Protein AF-A0A518RIS9-F1 (afdb_monomer_lite)

Radius of gyration: 19.81 Å; chains: 1; bounding box: 47×25×53 Å

Structure (mmCIF, N/CA/C/O backbone):
data_AF-A0A518RIS9-F1
#
_entry.id   AF-A0A518RIS9-F1
#
loop_
_atom_site.group_PDB
_atom_site.id
_atom_site.type_symbol
_atom_site.label_atom_id
_atom_site.label_alt_id
_atom_site.label_comp_id
_atom_site.label_asym_id
_atom_site.label_entity_id
_atom_site.label_seq_id
_atom_site.pdbx_PDB_ins_code
_atom_site.Cartn_x
_atom_site.Cartn_y
_atom_site.Cartn_z
_atom_site.occupancy
_atom_site.B_iso_or_equiv
_atom_site.auth_seq_id
_atom_site.auth_comp_id
_atom_site.auth_asym_id
_atom_site.auth_atom_id
_atom_site.pdbx_PDB_model_num
ATOM 1 N N . MET A 1 1 ? 12.319 7.428 -1.772 1.00 41.75 1 MET A N 1
ATOM 2 C CA . MET A 1 1 ? 11.473 7.412 -0.565 1.00 41.75 1 MET A CA 1
ATOM 3 C C . MET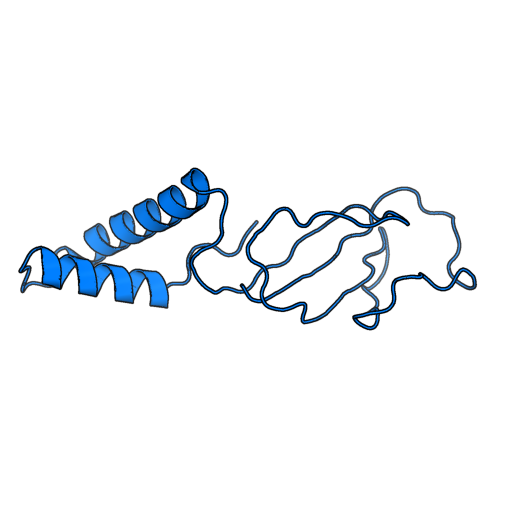 A 1 1 ? 10.197 6.726 -0.977 1.00 41.75 1 MET A C 1
ATOM 5 O O . MET A 1 1 ? 9.528 7.242 -1.865 1.00 41.75 1 MET A O 1
ATOM 9 N N . ASP A 1 2 ? 9.944 5.534 -0.446 1.00 57.91 2 ASP A N 1
ATOM 10 C CA . ASP A 1 2 ? 8.720 4.804 -0.763 1.00 57.91 2 ASP A CA 1
ATOM 11 C C . ASP A 1 2 ? 7.520 5.630 -0.315 1.00 57.91 2 ASP A C 1
ATOM 13 O O . ASP A 1 2 ? 7.547 6.249 0.753 1.00 57.91 2 ASP A O 1
ATOM 17 N N . ALA A 1 3 ? 6.484 5.674 -1.151 1.00 64.94 3 ALA A N 1
ATOM 18 C CA . ALA A 1 3 ? 5.202 6.204 -0.728 1.00 64.94 3 ALA A CA 1
ATOM 19 C C . ALA A 1 3 ? 4.778 5.378 0.495 1.00 64.94 3 ALA A C 1
ATOM 21 O O . ALA A 1 3 ? 4.703 4.148 0.413 1.00 64.94 3 ALA A O 1
ATOM 22 N N . GLY A 1 4 ? 4.621 6.038 1.644 1.00 82.50 4 GLY A N 1
ATOM 23 C CA . GLY A 1 4 ? 4.227 5.384 2.889 1.00 82.50 4 GLY A CA 1
ATOM 24 C C . GLY A 1 4 ? 2.897 4.635 2.754 1.00 82.50 4 GLY A C 1
ATOM 25 O O . GLY A 1 4 ? 2.251 4.655 1.704 1.00 82.50 4 GLY A O 1
ATOM 26 N N . ILE A 1 5 ? 2.476 3.973 3.831 1.00 90.75 5 ILE A N 1
ATOM 27 C CA . ILE A 1 5 ? 1.175 3.293 3.866 1.00 90.75 5 ILE A CA 1
ATOM 28 C C . ILE A 1 5 ? 0.072 4.301 3.485 1.00 90.75 5 ILE A C 1
ATOM 30 O O . ILE A 1 5 ? 0.041 5.401 4.048 1.00 90.75 5 ILE A O 1
ATOM 34 N N . PRO A 1 6 ? -0.805 3.975 2.519 1.00 92.75 6 PRO A N 1
ATOM 35 C CA . PRO A 1 6 ? -1.799 4.917 2.034 1.00 92.75 6 PRO A CA 1
ATOM 36 C C . PRO A 1 6 ? -2.880 5.173 3.098 1.00 92.75 6 PRO A C 1
ATOM 38 O O . PRO A 1 6 ? -3.177 4.323 3.942 1.00 92.75 6 PRO A O 1
ATOM 41 N N . ALA A 1 7 ? -3.431 6.388 3.103 1.00 93.00 7 ALA A N 1
ATOM 42 C CA . ALA A 1 7 ? -4.286 6.873 4.189 1.00 93.00 7 ALA A CA 1
ATOM 43 C C . ALA A 1 7 ? -5.609 6.098 4.321 1.00 93.00 7 ALA A C 1
ATOM 45 O O . ALA A 1 7 ? -6.126 5.942 5.425 1.00 93.00 7 ALA A O 1
ATOM 46 N N . ASP A 1 8 ? -6.136 5.587 3.211 1.00 94.81 8 ASP A N 1
ATOM 47 C CA . ASP A 1 8 ? -7.319 4.728 3.160 1.00 94.81 8 ASP A CA 1
ATOM 48 C C . ASP A 1 8 ? -7.076 3.376 3.846 1.00 94.81 8 ASP A C 1
ATOM 50 O O . ASP A 1 8 ? -7.909 2.934 4.638 1.00 94.81 8 ASP A O 1
ATOM 54 N N . ALA A 1 9 ? -5.908 2.761 3.638 1.00 94.94 9 ALA A N 1
ATOM 55 C CA . ALA A 1 9 ? -5.524 1.540 4.346 1.00 94.94 9 ALA A CA 1
ATOM 56 C C . ALA A 1 9 ? -5.377 1.780 5.859 1.00 94.94 9 ALA A C 1
ATOM 58 O O . ALA A 1 9 ? -5.800 0.948 6.662 1.00 94.94 9 ALA A O 1
ATOM 59 N N . ILE A 1 10 ? -4.831 2.935 6.258 1.00 96.50 10 ILE A N 1
ATOM 60 C CA . ILE A 1 10 ? -4.725 3.324 7.673 1.00 96.50 10 ILE A CA 1
ATOM 61 C C . ILE A 1 10 ? -6.118 3.517 8.287 1.00 96.50 10 ILE A C 1
ATOM 63 O O . ILE A 1 10 ? -6.368 3.036 9.392 1.00 96.50 10 ILE A O 1
ATOM 67 N N . ALA A 1 11 ? -7.037 4.179 7.579 1.00 96.38 11 ALA A N 1
ATOM 68 C CA . ALA A 1 11 ? -8.410 4.375 8.041 1.00 96.38 11 ALA A CA 1
ATOM 69 C C . ALA A 1 11 ? -9.159 3.040 8.196 1.00 96.38 11 ALA A C 1
ATOM 71 O O . ALA A 1 11 ? -9.770 2.800 9.237 1.00 96.38 11 ALA A O 1
ATOM 72 N N . ALA A 1 12 ? -9.035 2.135 7.221 1.00 96.50 12 ALA A N 1
ATOM 73 C CA . ALA A 1 12 ? -9.631 0.803 7.292 1.00 96.50 12 ALA A CA 1
ATOM 74 C C . ALA A 1 12 ? -9.080 -0.014 8.474 1.00 96.50 12 ALA A C 1
ATOM 76 O O . ALA A 1 12 ? -9.839 -0.651 9.207 1.00 96.50 12 ALA A O 1
ATOM 77 N N . ALA A 1 13 ? -7.764 0.040 8.704 1.00 96.75 13 ALA A N 1
ATOM 78 C CA . ALA A 1 13 ? -7.135 -0.618 9.843 1.00 96.75 13 ALA A CA 1
ATOM 79 C C . ALA A 1 13 ? -7.594 -0.016 11.181 1.00 96.75 13 ALA A C 1
ATOM 81 O O . ALA A 1 13 ? -7.902 -0.763 12.109 1.00 96.75 13 ALA A O 1
ATOM 82 N N . ARG A 1 14 ? -7.712 1.316 11.281 1.00 96.88 14 ARG A N 1
ATOM 83 C CA . ARG A 1 14 ? -8.262 1.993 12.465 1.00 96.88 14 ARG A CA 1
ATOM 84 C C . ARG A 1 14 ? -9.672 1.490 12.779 1.00 96.88 14 ARG A C 1
ATOM 86 O O . ARG A 1 14 ? -9.945 1.136 13.923 1.00 96.88 14 ARG A O 1
ATOM 93 N N . ASP A 1 15 ? -10.548 1.419 11.783 1.00 96.62 15 ASP A N 1
ATOM 94 C CA . ASP A 1 15 ? -11.942 1.004 11.980 1.00 96.62 15 ASP A CA 1
ATOM 95 C C . ASP A 1 15 ? -12.048 -0.479 12.382 1.00 96.62 15 ASP A C 1
ATOM 97 O O . ASP A 1 15 ? -12.837 -0.842 13.265 1.00 96.62 15 ASP A O 1
ATOM 101 N N . ALA A 1 16 ? -11.186 -1.333 11.821 1.00 96.69 16 ALA A N 1
ATOM 102 C CA . ALA A 1 16 ? -11.055 -2.727 12.237 1.00 96.69 16 ALA A CA 1
ATOM 103 C C . ALA A 1 16 ? -10.578 -2.852 13.696 1.00 96.69 16 ALA A C 1
ATOM 105 O O . ALA A 1 16 ? -11.138 -3.637 14.463 1.00 96.69 16 ALA A O 1
ATOM 106 N N . VAL A 1 17 ? -9.597 -2.043 14.111 1.00 96.56 17 VAL A N 1
ATOM 107 C CA . VAL A 1 17 ? -9.105 -2.004 15.498 1.00 96.56 17 VAL A CA 1
ATOM 108 C C . VAL A 1 17 ? -10.196 -1.530 16.457 1.00 96.56 17 VAL A C 1
ATOM 110 O O . VAL A 1 17 ? -10.406 -2.159 17.492 1.00 96.56 17 VAL A O 1
ATOM 113 N N . LYS A 1 18 ? -10.946 -0.477 16.113 1.00 95.88 18 LYS A N 1
ATOM 114 C CA . LYS A 1 18 ? -12.073 -0.002 16.935 1.00 95.88 18 LYS A CA 1
ATOM 115 C C . LYS A 1 18 ? -13.128 -1.084 17.125 1.00 95.88 18 LYS A C 1
ATOM 117 O O . LYS A 1 18 ? -13.591 -1.302 18.243 1.00 95.88 18 LYS A O 1
ATOM 122 N N . THR A 1 19 ? -13.448 -1.804 16.052 1.00 96.25 19 THR A N 1
ATOM 123 C CA . THR A 1 19 ? -14.368 -2.946 16.098 1.00 96.25 19 THR A CA 1
ATOM 124 C C . THR A 1 19 ? -13.833 -4.051 17.010 1.00 96.25 19 THR A C 1
ATOM 126 O O . THR A 1 19 ? -14.562 -4.545 17.870 1.00 96.25 19 THR A O 1
ATOM 129 N N . HIS A 1 20 ? -12.550 -4.402 16.881 1.00 96.00 20 HIS A N 1
ATOM 130 C CA . HIS A 1 20 ? -11.902 -5.428 17.700 1.00 96.00 20 HIS A CA 1
ATOM 131 C C . HIS A 1 20 ? -11.895 -5.073 19.195 1.00 96.00 20 HIS A C 1
ATOM 133 O O . HIS A 1 20 ? -12.205 -5.916 20.036 1.00 96.00 20 HIS A O 1
ATOM 139 N N . LEU A 1 21 ? -11.602 -3.813 19.524 1.00 94.38 21 LEU A N 1
ATOM 140 C CA . LEU A 1 21 ? -11.536 -3.309 20.898 1.00 94.38 21 LEU A CA 1
ATOM 141 C C . LEU A 1 21 ? -12.902 -2.915 21.477 1.00 94.38 21 LEU A C 1
ATOM 143 O O . LEU A 1 21 ? -12.982 -2.568 22.653 1.00 94.38 21 LEU A O 1
ATOM 147 N N . ARG A 1 22 ? -13.974 -2.961 20.673 1.00 94.81 22 ARG A N 1
ATOM 148 C CA . ARG A 1 22 ? -15.314 -2.458 21.028 1.00 94.81 22 ARG A CA 1
ATOM 149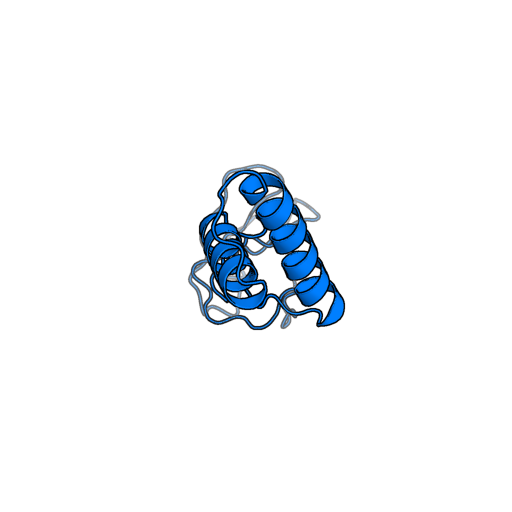 C C . ARG A 1 22 ? -15.304 -0.978 21.442 1.00 94.81 22 ARG A C 1
ATOM 151 O O . ARG A 1 22 ? -16.069 -0.562 22.309 1.00 94.81 22 ARG A O 1
ATOM 158 N N . ALA A 1 23 ? -14.444 -0.179 20.815 1.00 91.50 23 ALA A N 1
ATOM 159 C CA . ALA A 1 23 ? -14.361 1.258 21.046 1.00 91.50 23 ALA A CA 1
ATOM 160 C C . ALA A 1 23 ? -15.453 1.990 20.246 1.00 91.50 23 ALA A C 1
ATOM 162 O O . ALA A 1 23 ? -15.452 1.966 19.015 1.00 91.50 23 ALA A O 1
ATOM 163 N N . ALA A 1 24 ? -16.385 2.646 20.945 1.00 84.44 24 ALA A N 1
ATOM 164 C CA . ALA A 1 24 ? -17.527 3.340 20.334 1.00 84.44 24 ALA A CA 1
ATOM 165 C C . ALA A 1 24 ? -17.289 4.847 20.088 1.00 84.44 24 ALA A C 1
ATOM 167 O O . ALA A 1 24 ? -18.015 5.463 19.310 1.00 84.44 24 ALA A O 1
ATOM 168 N N . GLY A 1 25 ? -16.287 5.446 20.743 1.00 88.19 25 GLY A N 1
ATOM 169 C CA . GLY A 1 25 ? -15.956 6.873 20.635 1.00 88.19 25 GLY A CA 1
ATOM 170 C C . GLY A 1 25 ? -14.993 7.200 19.489 1.00 88.19 25 GLY A C 1
ATOM 171 O O . GLY A 1 25 ? -14.412 6.307 18.879 1.00 88.19 25 GLY A O 1
ATOM 172 N N . GLY A 1 26 ? -14.838 8.492 19.180 1.00 89.62 26 GLY A N 1
ATOM 173 C CA . GLY A 1 26 ? -13.878 8.998 18.183 1.00 89.62 26 GLY A CA 1
ATOM 174 C C . GLY A 1 26 ? -12.655 9.712 18.772 1.00 89.62 26 GLY A C 1
ATOM 175 O O . GLY A 1 26 ? -11.803 10.178 18.022 1.00 89.62 26 GLY A O 1
ATOM 176 N N . GLY A 1 27 ? -12.568 9.834 20.103 1.00 93.31 27 GLY A N 1
ATOM 177 C CA . GLY A 1 27 ? -11.516 10.605 20.778 1.00 93.31 27 GLY A CA 1
ATOM 178 C C . GLY A 1 27 ? -10.109 10.061 20.523 1.00 93.31 27 GLY A C 1
ATOM 179 O O . GLY A 1 27 ? -9.168 10.838 20.380 1.00 93.31 27 GLY A O 1
ATOM 180 N N . GLU A 1 28 ? -9.969 8.739 20.395 1.00 94.06 28 GLU A N 1
ATOM 181 C CA . GLU A 1 28 ? -8.686 8.088 20.131 1.00 94.06 28 GLU A CA 1
ATOM 182 C C . GLU A 1 28 ? -8.398 7.838 18.641 1.00 94.06 28 GLU A C 1
ATOM 184 O O . GLU A 1 28 ? -7.378 7.230 18.322 1.00 94.06 28 GLU A O 1
ATOM 189 N N . ASP A 1 29 ? -9.233 8.302 17.704 1.00 94.81 29 ASP A N 1
ATOM 190 C CA . ASP A 1 29 ? -9.103 7.942 16.282 1.00 94.81 29 ASP A CA 1
ATOM 191 C C . ASP A 1 29 ? -7.733 8.298 15.695 1.00 94.81 29 ASP A C 1
ATOM 193 O O . ASP A 1 29 ? -7.172 7.523 14.918 1.00 94.81 29 ASP A O 1
ATOM 197 N N . GLY A 1 30 ? -7.174 9.446 16.092 1.00 95.44 30 GLY A N 1
ATOM 198 C CA . GLY A 1 30 ? -5.836 9.868 15.677 1.00 95.44 30 GLY A CA 1
ATOM 199 C C . GLY A 1 30 ? -4.730 8.965 16.231 1.00 95.44 30 GLY A C 1
ATOM 200 O O . GLY A 1 30 ? -3.823 8.583 15.494 1.00 95.44 30 GLY A O 1
ATOM 201 N N . LEU A 1 31 ? -4.832 8.571 17.503 1.00 96.25 31 LEU A N 1
ATOM 202 C CA . LEU A 1 31 ? -3.869 7.682 18.154 1.00 96.25 31 LEU A CA 1
ATOM 203 C C . LEU A 1 31 ? -3.927 6.272 17.550 1.00 96.25 31 LEU A C 1
ATOM 205 O O . LEU A 1 31 ? -2.899 5.692 17.205 1.00 96.25 31 LEU A O 1
ATOM 209 N N . ILE A 1 32 ? -5.134 5.738 17.360 1.00 96.50 32 ILE A N 1
ATOM 210 C CA . ILE A 1 32 ? -5.349 4.423 16.752 1.00 96.50 32 ILE A CA 1
ATOM 211 C C . ILE A 1 32 ? -4.839 4.418 15.305 1.00 96.50 32 ILE A C 1
ATOM 213 O O . ILE A 1 32 ? -4.188 3.458 14.899 1.00 96.50 32 ILE A O 1
ATOM 217 N N . ALA A 1 33 ? -5.062 5.490 14.539 1.00 96.75 33 ALA A N 1
ATOM 218 C CA . ALA A 1 33 ? -4.533 5.611 13.181 1.00 96.75 33 ALA A CA 1
ATOM 219 C C . ALA A 1 33 ? -2.993 5.620 13.150 1.00 96.75 33 ALA A C 1
ATOM 221 O O . ALA A 1 33 ? -2.395 4.954 12.305 1.00 96.75 33 ALA A O 1
ATOM 222 N N . GLN A 1 34 ? -2.339 6.316 14.085 1.00 96.69 34 GLN A N 1
ATOM 223 C CA . GLN A 1 34 ? -0.876 6.305 14.199 1.00 96.69 34 GLN A CA 1
ATOM 224 C C . GLN A 1 34 ? -0.344 4.906 14.531 1.00 96.69 34 GLN A C 1
ATOM 226 O O . GLN A 1 34 ? 0.567 4.422 13.857 1.00 96.69 34 GLN A O 1
ATOM 231 N N . HIS A 1 35 ? -0.949 4.218 15.504 1.00 96.56 35 HIS A N 1
ATOM 232 C CA . HIS A 1 35 ? -0.580 2.840 15.828 1.00 96.56 35 HIS A CA 1
ATOM 233 C C . HIS A 1 35 ? -0.813 1.883 14.657 1.00 96.56 35 HIS A C 1
ATOM 235 O O . HIS A 1 35 ? 0.042 1.042 14.389 1.00 96.56 35 HIS A O 1
ATOM 241 N N . ALA A 1 36 ? -1.925 2.028 13.935 1.00 96.31 36 ALA A N 1
ATOM 242 C CA . ALA A 1 36 ? -2.213 1.232 12.749 1.00 96.31 36 ALA A CA 1
ATOM 243 C C . ALA A 1 36 ? -1.153 1.446 11.659 1.00 96.31 36 ALA A C 1
ATOM 245 O O . ALA A 1 36 ? -0.634 0.474 11.114 1.00 96.31 36 ALA A O 1
ATOM 246 N N . ALA A 1 37 ? -0.762 2.694 11.387 1.00 95.56 37 ALA A N 1
ATOM 247 C CA . ALA A 1 37 ? 0.297 3.002 10.428 1.00 95.56 37 ALA A CA 1
ATOM 248 C C . ALA A 1 37 ? 1.641 2.363 10.823 1.00 95.56 37 ALA A C 1
ATOM 250 O O . ALA A 1 37 ? 2.303 1.748 9.984 1.00 95.56 37 ALA A O 1
ATOM 251 N N . SER A 1 38 ? 2.025 2.454 12.102 1.00 96.00 38 SER A N 1
ATOM 252 C CA . SER A 1 38 ? 3.241 1.812 12.613 1.00 96.00 38 SER A CA 1
ATOM 253 C C . SER A 1 38 ? 3.175 0.289 12.524 1.00 96.00 38 SER A C 1
ATOM 255 O O . SER A 1 38 ? 4.133 -0.328 12.069 1.00 96.00 38 SER A O 1
ATOM 257 N N . ALA A 1 39 ? 2.058 -0.322 12.920 1.00 96.25 39 ALA A N 1
ATOM 258 C CA . ALA A 1 39 ? 1.880 -1.769 12.867 1.00 96.25 39 ALA A CA 1
ATOM 259 C C . ALA A 1 39 ? 1.968 -2.290 11.426 1.00 96.25 39 ALA A C 1
ATOM 261 O O . ALA A 1 39 ? 2.704 -3.237 11.172 1.00 96.25 39 ALA A O 1
ATOM 262 N N . LEU A 1 40 ? 1.299 -1.630 10.474 1.00 95.06 40 LEU A N 1
ATOM 263 C CA . LEU A 1 40 ? 1.369 -1.986 9.055 1.00 95.06 40 LEU A CA 1
ATOM 264 C C . LEU A 1 40 ? 2.800 -1.876 8.515 1.00 95.06 40 LEU A C 1
ATOM 266 O O . LEU A 1 40 ? 3.289 -2.816 7.890 1.00 95.06 40 LEU A O 1
ATOM 270 N N . GLY A 1 41 ? 3.503 -0.780 8.816 1.00 93.31 41 GLY A N 1
ATOM 271 C CA . GLY A 1 41 ? 4.905 -0.616 8.423 1.00 93.31 41 GLY A CA 1
ATOM 272 C C . GLY A 1 41 ? 5.826 -1.680 9.031 1.00 93.31 41 GLY A C 1
ATOM 273 O O . GLY A 1 41 ? 6.696 -2.213 8.344 1.00 93.31 41 GLY A O 1
ATOM 274 N N . LEU A 1 42 ? 5.613 -2.041 10.300 1.00 94.75 42 LEU A N 1
ATOM 275 C CA . LEU A 1 42 ? 6.368 -3.101 10.971 1.00 94.75 42 LEU A CA 1
ATOM 276 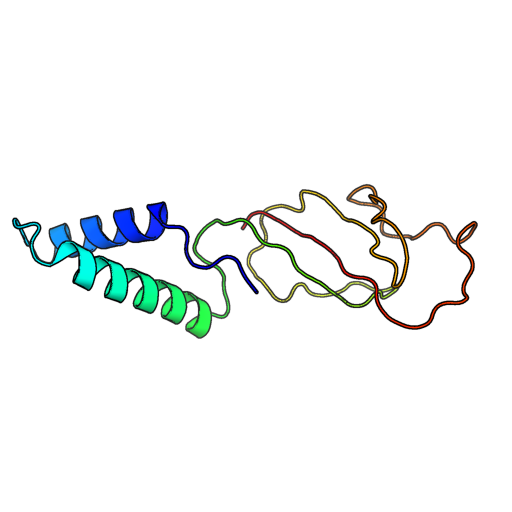C C . LEU A 1 42 ? 6.067 -4.484 10.389 1.00 94.75 42 LEU A C 1
ATOM 278 O O . LEU A 1 42 ? 6.992 -5.273 10.223 1.00 94.75 42 LEU A O 1
ATOM 282 N N . CYS A 1 43 ? 4.813 -4.782 10.047 1.00 94.19 43 CYS A N 1
ATOM 283 C CA . CYS A 1 43 ? 4.450 -6.033 9.385 1.00 94.19 43 CYS A CA 1
ATOM 284 C C . CYS A 1 43 ? 5.164 -6.177 8.035 1.00 94.19 43 CYS A C 1
ATOM 286 O O . CYS A 1 43 ? 5.712 -7.243 7.744 1.00 94.19 43 CYS A O 1
ATOM 288 N N . GLU A 1 44 ? 5.208 -5.113 7.231 1.00 92.75 44 GLU A N 1
ATOM 289 C CA . GLU A 1 44 ? 5.930 -5.127 5.954 1.00 92.75 44 GLU A CA 1
ATOM 290 C C . GLU A 1 44 ? 7.444 -5.282 6.151 1.00 92.75 44 GLU A C 1
ATOM 292 O O . GLU A 1 44 ? 8.083 -6.091 5.479 1.00 92.75 44 GLU A O 1
ATOM 297 N N . ALA A 1 45 ? 8.023 -4.576 7.127 1.00 91.50 45 ALA A N 1
ATOM 298 C CA . ALA A 1 45 ? 9.442 -4.698 7.458 1.00 91.50 45 ALA A CA 1
ATOM 299 C C . ALA A 1 45 ? 9.811 -6.103 7.963 1.00 91.50 45 ALA A C 1
ATOM 301 O O . ALA A 1 45 ? 10.838 -6.652 7.567 1.00 91.50 45 ALA A O 1
ATOM 302 N N . TYR A 1 46 ? 8.971 -6.698 8.812 1.00 93.12 46 TYR A N 1
ATOM 303 C CA . TYR A 1 46 ? 9.193 -8.028 9.375 1.00 93.12 46 TYR A CA 1
ATOM 304 C C . TYR A 1 46 ? 9.104 -9.126 8.313 1.00 93.12 46 TYR A C 1
ATOM 306 O O . TYR A 1 46 ? 9.945 -10.020 8.263 1.00 93.12 46 TYR A O 1
ATOM 314 N N . THR A 1 47 ? 8.092 -9.056 7.449 1.00 91.44 47 THR A N 1
ATOM 315 C CA . THR A 1 47 ? 7.896 -10.042 6.377 1.00 91.44 47 THR A CA 1
ATOM 316 C C . THR A 1 47 ? 8.847 -9.832 5.199 1.00 91.44 47 THR A C 1
ATOM 318 O O . THR A 1 47 ? 9.030 -10.742 4.389 1.00 91.44 47 THR A O 1
ATOM 321 N N . GLY A 1 48 ? 9.442 -8.641 5.078 1.00 87.31 48 GLY A N 1
ATOM 322 C CA . GLY A 1 48 ? 10.176 -8.228 3.885 1.00 87.31 48 GLY A CA 1
ATOM 323 C C . GLY A 1 48 ? 9.275 -8.135 2.649 1.00 87.31 48 GLY A C 1
ATOM 324 O O . GLY A 1 48 ? 9.771 -8.220 1.524 1.00 87.31 48 GLY A O 1
ATOM 325 N N . GLN A 1 49 ? 7.959 -8.016 2.852 1.00 89.31 49 GLN A N 1
ATOM 326 C CA . GLN A 1 49 ? 6.951 -7.976 1.802 1.00 89.31 49 GLN A CA 1
ATOM 327 C C . GLN A 1 49 ? 6.094 -6.723 1.922 1.00 89.31 49 GLN A C 1
ATOM 329 O O . GLN A 1 49 ? 5.781 -6.265 3.015 1.00 89.31 49 GLN A O 1
ATOM 334 N N . LEU A 1 50 ? 5.672 -6.188 0.783 1.00 89.38 50 LEU A N 1
ATOM 335 C CA . LEU A 1 50 ? 4.703 -5.106 0.726 1.00 89.38 50 LEU A CA 1
ATOM 336 C C . LEU A 1 50 ? 3.309 -5.701 0.615 1.00 89.38 50 LEU A C 1
ATOM 338 O O . LEU A 1 50 ? 2.905 -6.170 -0.443 1.00 89.38 50 LEU A O 1
ATOM 342 N N . LEU A 1 51 ? 2.599 -5.731 1.734 1.00 88.12 51 LEU A N 1
ATOM 343 C CA . LEU A 1 51 ? 1.298 -6.389 1.831 1.00 88.12 51 LEU A CA 1
ATOM 344 C C . LEU A 1 51 ? 0.155 -5.445 1.453 1.00 88.12 51 LEU A C 1
ATOM 346 O O . LEU A 1 51 ? -0.906 -5.901 1.031 1.00 88.12 51 LEU A O 1
ATOM 350 N N . ILE A 1 52 ? 0.366 -4.133 1.593 1.00 90.50 52 ILE A N 1
ATOM 351 C CA . ILE A 1 52 ? -0.627 -3.128 1.226 1.00 90.50 52 ILE A CA 1
ATOM 352 C C . ILE A 1 52 ? -0.399 -2.690 -0.216 1.00 90.50 52 ILE A C 1
ATOM 354 O O . ILE A 1 52 ? 0.614 -2.055 -0.530 1.00 90.50 52 ILE A O 1
ATOM 358 N N . VAL A 1 53 ? -1.383 -3.012 -1.064 1.00 87.81 53 VAL A N 1
ATOM 359 C CA . VAL A 1 53 ? -1.438 -2.673 -2.492 1.00 87.81 53 VAL A CA 1
ATOM 360 C C . VAL A 1 53 ? -1.192 -1.186 -2.666 1.00 87.81 53 VAL A C 1
ATOM 362 O O . VAL A 1 53 ? -2.005 -0.356 -2.253 1.00 87.81 53 VAL A O 1
ATOM 365 N N . ARG A 1 54 ? -0.056 -0.838 -3.274 1.00 86.75 54 ARG A N 1
ATOM 366 C CA . ARG A 1 54 ? 0.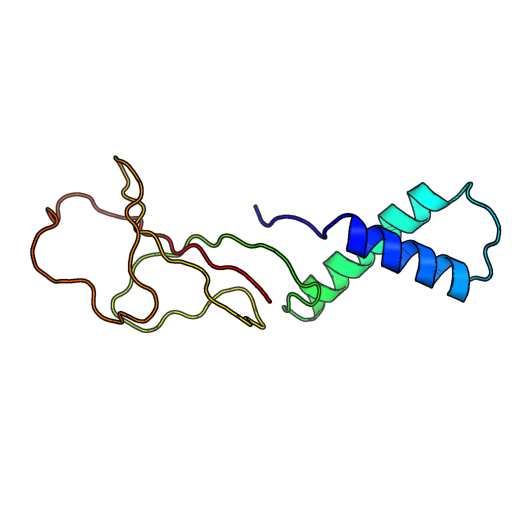268 0.559 -3.534 1.00 86.75 54 ARG A CA 1
ATOM 367 C C . ARG A 1 54 ? 1.199 0.793 -4.708 1.00 86.75 54 ARG A C 1
ATOM 369 O O . ARG A 1 54 ? 1.909 -0.069 -5.225 1.00 86.75 54 ARG A O 1
ATOM 376 N N . ALA A 1 55 ? 1.156 2.058 -5.073 1.00 83.88 55 ALA A N 1
ATOM 377 C CA . ALA A 1 55 ? 2.049 2.779 -5.936 1.00 83.88 55 ALA A CA 1
ATOM 378 C C . ALA A 1 55 ? 3.498 2.777 -5.470 1.00 83.88 55 ALA A C 1
ATOM 380 O O . ALA A 1 55 ? 3.770 3.271 -4.379 1.00 83.88 55 ALA A O 1
ATOM 381 N N . LEU A 1 56 ? 4.437 2.339 -6.309 1.00 81.31 56 LEU A N 1
ATOM 382 C CA . LEU A 1 56 ? 5.859 2.477 -6.003 1.00 81.31 56 LEU A CA 1
ATOM 383 C C . LEU A 1 56 ? 6.635 3.029 -7.188 1.00 81.31 56 LEU A C 1
ATOM 385 O O . LEU A 1 56 ? 6.172 3.116 -8.322 1.00 81.31 56 LEU A O 1
ATOM 389 N N . THR A 1 57 ? 7.827 3.522 -6.905 1.00 83.00 57 THR A N 1
ATOM 390 C CA . THR A 1 57 ? 8.791 3.900 -7.926 1.00 83.00 57 THR A CA 1
ATOM 391 C C . THR A 1 57 ? 10.134 3.493 -7.389 1.00 83.00 57 THR A C 1
ATOM 393 O O . THR A 1 57 ? 10.595 4.016 -6.379 1.00 83.00 57 THR A O 1
ATOM 396 N N . MET A 1 58 ? 10.730 2.525 -8.067 1.00 78.00 58 MET A N 1
ATOM 397 C CA . MET A 1 58 ? 12.054 2.059 -7.743 1.00 78.00 58 MET A CA 1
ATOM 398 C C . MET A 1 58 ? 13.057 2.683 -8.701 1.00 78.00 58 MET A C 1
ATOM 400 O O . MET A 1 58 ? 12.727 3.169 -9.780 1.00 78.00 58 MET A O 1
ATOM 404 N N . THR A 1 59 ? 14.297 2.693 -8.254 1.00 83.69 59 THR A N 1
ATOM 405 C CA . THR A 1 59 ? 15.414 3.287 -8.950 1.00 83.69 59 THR A CA 1
ATOM 406 C C . THR A 1 59 ? 16.528 2.245 -8.831 1.00 83.69 59 THR A C 1
ATOM 408 O O . THR A 1 59 ? 17.120 2.080 -7.772 1.00 83.69 59 THR A O 1
ATOM 411 N N . LEU A 1 60 ? 16.768 1.487 -9.911 1.00 78.38 60 LEU A N 1
ATOM 412 C CA . LEU A 1 60 ? 17.761 0.394 -10.005 1.00 78.38 60 LEU A CA 1
ATOM 413 C C . LEU A 1 60 ? 19.041 0.805 -10.752 1.00 78.38 60 LEU A C 1
ATOM 415 O O . LEU A 1 60 ? 19.076 1.867 -11.317 1.00 78.38 60 LEU A O 1
ATOM 419 N N . ALA A 1 61 ? 20.114 0.019 -10.781 1.00 80.50 61 ALA A N 1
ATOM 420 C CA . ALA A 1 61 ? 21.243 0.305 -11.683 1.00 80.50 61 ALA A CA 1
ATOM 421 C C . ALA A 1 61 ? 21.112 -0.535 -12.958 1.00 80.50 61 ALA A C 1
ATOM 423 O O . ALA A 1 61 ? 20.866 -1.731 -12.828 1.00 80.50 61 ALA A O 1
ATOM 424 N N . ALA A 1 62 ? 21.335 0.023 -14.155 1.00 75.38 62 ALA A N 1
ATOM 425 C CA . ALA A 1 62 ? 21.226 -0.750 -15.394 1.00 75.38 62 ALA A CA 1
ATOM 426 C C . ALA A 1 62 ? 22.168 -1.951 -15.396 1.00 75.38 62 ALA A C 1
ATOM 428 O O . ALA A 1 62 ? 23.382 -1.819 -15.220 1.00 75.38 62 ALA A O 1
ATOM 429 N N . ARG A 1 63 ? 21.601 -3.119 -15.687 1.00 71.38 63 ARG A N 1
ATOM 430 C CA . ARG A 1 63 ? 22.343 -4.334 -16.016 1.00 71.38 63 ARG A CA 1
ATOM 431 C C . ARG A 1 63 ? 21.760 -4.966 -17.270 1.00 71.38 63 ARG A C 1
ATOM 433 O O . ARG A 1 63 ? 20.625 -4.695 -17.648 1.00 71.38 63 ARG A O 1
ATOM 440 N N . ARG A 1 64 ? 22.576 -5.785 -17.932 1.00 71.25 64 ARG A N 1
ATOM 441 C CA . ARG A 1 64 ? 22.169 -6.551 -19.121 1.00 71.25 64 ARG A CA 1
ATOM 442 C C . ARG A 1 64 ? 21.528 -7.896 -18.765 1.00 71.25 64 ARG A C 1
ATOM 444 O O . ARG A 1 64 ? 21.004 -8.559 -19.651 1.00 71.25 64 ARG A O 1
ATOM 451 N N . ASP A 1 65 ? 21.552 -8.248 -17.485 1.00 75.00 65 ASP A N 1
ATOM 452 C CA . ASP A 1 65 ? 21.029 -9.497 -16.947 1.00 75.00 65 ASP A CA 1
ATOM 453 C C . ASP A 1 65 ? 19.762 -9.241 -16.132 1.00 75.00 65 ASP A C 1
ATOM 455 O O . ASP A 1 65 ? 19.465 -8.104 -15.752 1.00 75.00 65 ASP A O 1
ATOM 459 N N . TRP A 1 66 ? 19.037 -10.313 -15.817 1.00 76.25 66 TRP A N 1
ATOM 460 C CA . TRP A 1 66 ? 17.888 -10.251 -14.922 1.00 76.25 66 TRP A CA 1
ATOM 461 C C . TRP A 1 66 ? 18.264 -9.622 -13.580 1.00 76.25 66 TRP A C 1
ATOM 463 O O . TRP A 1 66 ? 19.249 -9.997 -12.942 1.00 76.25 66 TRP A O 1
ATOM 473 N N . GLN A 1 67 ? 17.443 -8.674 -13.137 1.00 77.06 67 GLN A N 1
ATOM 474 C CA . GLN A 1 67 ? 17.606 -8.010 -11.853 1.00 77.06 67 GLN A CA 1
ATOM 475 C C . GLN A 1 67 ? 16.415 -8.306 -10.962 1.00 77.06 67 GLN A C 1
ATOM 477 O O . GLN A 1 67 ? 15.261 -8.231 -11.384 1.00 77.06 67 GLN A O 1
ATOM 482 N N . ARG A 1 68 ? 16.709 -8.619 -9.704 1.00 79.00 68 ARG A N 1
ATOM 483 C CA . ARG A 1 68 ? 15.685 -8.800 -8.685 1.00 79.00 68 ARG A CA 1
ATOM 484 C C . ARG A 1 68 ? 15.174 -7.433 -8.233 1.00 79.00 68 ARG A C 1
ATOM 486 O O . ARG A 1 68 ? 15.969 -6.537 -7.954 1.00 79.00 68 ARG A O 1
ATOM 493 N N . LEU A 1 69 ? 13.855 -7.294 -8.145 1.00 83.75 69 LEU A N 1
ATOM 494 C CA . LEU A 1 69 ? 13.224 -6.125 -7.540 1.00 83.75 69 LEU A CA 1
ATOM 495 C C . LEU A 1 69 ? 13.353 -6.222 -6.013 1.00 83.75 69 LEU A C 1
ATOM 497 O O . LEU A 1 69 ? 13.255 -7.318 -5.456 1.00 83.75 69 LEU A O 1
ATOM 501 N N . THR A 1 70 ? 13.601 -5.100 -5.333 1.00 80.69 70 THR A N 1
ATOM 502 C CA . THR A 1 70 ? 13.763 -5.093 -3.866 1.00 80.69 70 THR A CA 1
ATOM 503 C C . THR A 1 70 ? 12.443 -5.286 -3.131 1.00 80.69 70 THR A C 1
ATOM 505 O O . THR A 1 70 ? 12.452 -5.722 -1.985 1.00 80.69 70 THR A O 1
ATOM 508 N N . HIS A 1 71 ? 11.319 -5.005 -3.792 1.00 82.25 71 HIS A N 1
ATOM 509 C CA . HIS A 1 71 ? 9.981 -5.179 -3.244 1.00 82.25 71 HIS A CA 1
ATOM 510 C C . HIS A 1 71 ? 9.304 -6.413 -3.833 1.00 82.25 71 HIS A C 1
ATOM 512 O O . HIS A 1 71 ? 9.432 -6.703 -5.025 1.00 82.25 71 HIS A O 1
ATOM 518 N N . ALA A 1 72 ? 8.577 -7.125 -2.981 1.00 81.25 72 ALA A N 1
ATOM 519 C CA . ALA A 1 72 ? 7.772 -8.282 -3.331 1.00 81.25 72 ALA A CA 1
ATOM 520 C C . ALA A 1 72 ? 6.526 -8.335 -2.428 1.00 81.25 72 ALA A C 1
ATOM 522 O O . ALA A 1 72 ? 6.586 -7.805 -1.320 1.00 81.25 72 ALA A O 1
ATOM 523 N N . PRO A 1 73 ? 5.438 -9.005 -2.841 1.00 85.00 73 PRO A N 1
ATOM 524 C CA . PRO A 1 73 ? 5.200 -9.524 -4.193 1.00 85.00 73 PRO A CA 1
ATOM 525 C C . PRO A 1 73 ? 5.021 -8.385 -5.211 1.00 85.00 73 PRO A C 1
ATOM 527 O O . PRO A 1 73 ? 4.844 -7.251 -4.813 1.00 85.00 73 PRO A O 1
ATOM 530 N N . VAL A 1 74 ? 5.128 -8.648 -6.517 1.00 83.31 74 VAL A N 1
ATOM 531 C CA . VAL A 1 74 ? 4.834 -7.654 -7.570 1.00 83.31 74 VAL A CA 1
ATOM 532 C C . VAL A 1 74 ? 3.740 -8.221 -8.455 1.00 83.31 74 VAL A C 1
ATOM 534 O O . VAL A 1 74 ? 3.869 -9.341 -8.947 1.00 83.31 74 VAL A O 1
ATOM 537 N N . ARG A 1 75 ? 2.664 -7.458 -8.646 1.00 79.50 75 ARG A N 1
ATOM 538 C CA . ARG A 1 75 ? 1.489 -7.874 -9.416 1.00 79.50 75 ARG A CA 1
ATOM 539 C C . ARG A 1 75 ? 1.517 -7.350 -10.845 1.00 79.50 75 ARG A C 1
ATOM 541 O O . ARG A 1 75 ? 1.070 -8.051 -11.749 1.00 79.50 75 ARG A O 1
ATOM 548 N N . ALA A 1 76 ? 2.044 -6.149 -11.064 1.00 77.69 76 ALA A N 1
ATOM 549 C CA . ALA A 1 76 ? 2.206 -5.587 -12.396 1.00 77.69 76 ALA A CA 1
ATOM 550 C C . ALA A 1 76 ? 3.462 -4.712 -12.515 1.00 77.69 76 ALA A C 1
ATOM 552 O O . ALA A 1 76 ? 4.097 -4.325 -11.540 1.00 77.69 76 ALA A O 1
ATOM 553 N N . ILE A 1 77 ? 3.828 -4.422 -13.760 1.00 80.44 77 ILE A N 1
ATOM 554 C CA . ILE A 1 77 ? 4.849 -3.451 -14.142 1.00 80.44 77 ILE A CA 1
ATOM 555 C C . ILE A 1 77 ? 4.168 -2.523 -15.147 1.00 80.44 77 ILE A C 1
ATOM 557 O O . ILE A 1 77 ? 3.906 -2.918 -16.280 1.00 80.44 77 ILE A O 1
ATOM 561 N N . SER A 1 78 ? 3.811 -1.313 -14.715 1.00 79.12 78 SER A N 1
ATOM 562 C CA . SER A 1 78 ? 3.019 -0.378 -15.529 1.00 79.12 78 SER A CA 1
ATOM 563 C C . SER A 1 78 ? 3.843 0.454 -16.511 1.00 79.12 78 SER A C 1
ATOM 565 O O . SER A 1 78 ? 3.289 1.049 -17.432 1.00 79.12 78 SER A O 1
ATOM 567 N N . GLY A 1 79 ? 5.161 0.505 -16.345 1.00 72.88 79 GLY A N 1
ATOM 568 C CA . GLY A 1 79 ? 6.042 1.230 -17.245 1.00 72.88 79 GLY A CA 1
ATOM 569 C C . GLY A 1 79 ? 7.494 1.009 -16.883 1.00 72.88 79 GLY A C 1
ATOM 570 O O . GLY A 1 79 ? 7.801 0.497 -15.815 1.00 72.88 79 GLY A O 1
ATOM 571 N N . VAL A 1 80 ? 8.378 1.389 -17.792 1.00 79.06 80 VAL A N 1
ATOM 572 C CA . VAL A 1 80 ? 9.817 1.456 -17.570 1.00 79.06 80 VAL A CA 1
ATOM 573 C C . VAL A 1 80 ? 10.305 2.717 -18.264 1.00 79.06 80 VAL A C 1
ATOM 575 O O . VAL A 1 80 ? 9.862 3.023 -19.368 1.00 79.06 80 VAL A O 1
ATOM 578 N N . ALA A 1 81 ? 11.205 3.461 -17.631 1.00 79.94 81 ALA A N 1
ATOM 579 C CA . ALA A 1 81 ? 11.838 4.614 -18.252 1.00 79.94 81 ALA A CA 1
ATOM 580 C C . ALA A 1 81 ? 13.349 4.553 -18.048 1.00 79.94 81 ALA A C 1
ATOM 582 O O . ALA A 1 81 ? 13.825 4.159 -16.986 1.00 79.94 81 ALA A O 1
ATOM 583 N N . TRP A 1 82 ? 14.093 4.952 -19.072 1.00 76.69 82 TRP A N 1
ATOM 584 C CA . TRP A 1 82 ? 15.502 5.275 -18.964 1.00 76.69 82 TRP A CA 1
ATOM 585 C C . TRP A 1 82 ? 15.644 6.679 -18.384 1.00 76.69 82 TRP A C 1
ATOM 587 O O . TRP A 1 82 ? 15.115 7.630 -18.957 1.00 76.69 82 TRP A O 1
ATOM 597 N N . LEU A 1 83 ? 16.382 6.812 -17.284 1.00 77.31 83 LEU A N 1
ATOM 598 C CA . LEU A 1 83 ? 16.721 8.102 -16.689 1.00 77.31 83 LEU A CA 1
ATOM 599 C C . LEU A 1 83 ? 18.215 8.385 -16.912 1.00 77.31 83 LEU A C 1
ATOM 601 O O . LEU A 1 83 ? 19.037 7.704 -16.295 1.00 77.31 83 LEU A O 1
ATOM 605 N N . PRO A 1 84 ? 18.588 9.331 -17.794 1.00 74.19 84 PRO A N 1
ATOM 606 C CA . PRO A 1 84 ? 19.983 9.713 -17.977 1.00 74.19 84 PRO A CA 1
ATOM 607 C C . PRO A 1 84 ? 20.470 10.597 -16.817 1.00 74.19 84 PRO A C 1
ATOM 609 O O . PRO A 1 84 ? 19.679 11.245 -16.139 1.00 74.19 84 PRO A O 1
ATOM 612 N N . VAL A 1 85 ? 21.791 10.673 -16.621 1.00 76.75 85 VAL A N 1
ATOM 613 C CA . VAL A 1 85 ? 22.399 11.616 -15.658 1.00 76.75 85 VAL A CA 1
ATOM 614 C C . VAL A 1 85 ? 22.115 13.081 -16.021 1.00 76.75 85 VAL A C 1
ATOM 616 O O . VAL A 1 85 ? 22.048 13.939 -15.147 1.00 76.75 85 VAL A O 1
ATOM 619 N N . VAL A 1 86 ? 21.927 13.358 -17.314 1.00 75.94 86 VAL A N 1
ATOM 620 C CA . VAL A 1 86 ? 21.532 14.657 -17.863 1.00 75.94 86 VAL A CA 1
ATOM 621 C C . VAL A 1 86 ? 20.526 14.414 -18.986 1.00 75.94 86 VAL A C 1
ATOM 623 O O . VAL A 1 86 ? 20.809 13.638 -19.900 1.00 75.94 86 VAL A O 1
ATOM 626 N N . GLY A 1 87 ? 19.377 15.090 -18.934 1.00 73.69 87 GLY A N 1
ATOM 627 C CA . GLY A 1 87 ? 18.316 15.011 -19.943 1.00 73.69 87 GLY A CA 1
ATOM 628 C C . GLY A 1 87 ? 16.997 14.446 -19.411 1.00 73.69 87 GLY A C 1
ATOM 629 O O . GLY A 1 87 ? 16.886 14.075 -18.244 1.00 73.69 87 GLY A O 1
ATOM 630 N N . GLU A 1 88 ? 15.995 14.401 -20.287 1.00 76.81 88 GLU A N 1
ATOM 631 C CA . GLU A 1 88 ? 14.647 13.932 -19.955 1.00 76.81 88 GLU A CA 1
ATOM 632 C C . GLU A 1 88 ? 14.559 12.395 -19.922 1.00 76.81 88 GLU A C 1
ATOM 634 O O . GLU A 1 88 ? 15.242 11.713 -20.699 1.00 76.81 88 GLU A O 1
ATOM 639 N N . PRO A 1 89 ? 13.700 11.823 -19.059 1.00 77.31 89 PRO A N 1
ATOM 640 C CA . PRO A 1 89 ? 13.431 10.396 -19.061 1.00 77.31 89 PRO A CA 1
ATOM 641 C C . PRO A 1 89 ? 12.796 9.952 -20.384 1.00 77.31 89 PRO A C 1
ATOM 643 O O . PRO A 1 89 ? 11.891 10.602 -20.904 1.00 77.31 89 PRO A O 1
ATOM 646 N N . SER A 1 90 ? 13.211 8.794 -20.896 1.00 78.19 90 SER A N 1
ATOM 647 C CA . SER A 1 90 ? 12.635 8.196 -22.106 1.00 78.19 90 SER A CA 1
ATOM 648 C C . SER A 1 90 ? 11.978 6.856 -21.790 1.00 78.19 90 SER A C 1
ATOM 650 O O . SER A 1 90 ? 12.579 6.008 -21.132 1.00 78.19 90 SER A O 1
ATOM 652 N N . ALA A 1 91 ? 10.735 6.659 -22.230 1.00 79.38 91 ALA A N 1
ATOM 653 C CA . ALA A 1 91 ? 9.982 5.437 -21.964 1.00 79.38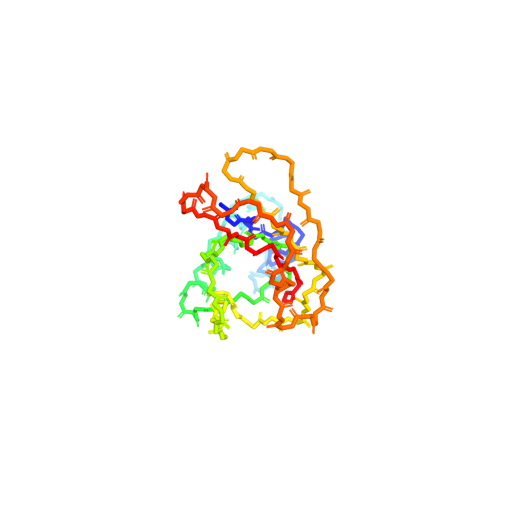 91 ALA A CA 1
ATOM 654 C C . ALA A 1 91 ? 10.544 4.235 -22.744 1.00 79.38 91 ALA A C 1
ATOM 656 O O . ALA A 1 91 ? 10.881 4.337 -23.922 1.00 79.38 91 ALA A O 1
ATOM 657 N N . ILE A 1 92 ? 10.592 3.076 -22.089 1.00 74.94 92 ILE A N 1
ATOM 658 C CA . ILE A 1 92 ? 10.953 1.790 -22.688 1.00 74.94 92 ILE A CA 1
ATOM 659 C C . ILE A 1 92 ? 9.696 0.908 -22.688 1.00 74.94 92 ILE A C 1
ATOM 661 O O . ILE A 1 92 ? 9.039 0.797 -21.647 1.00 74.94 92 ILE A O 1
ATOM 665 N N . PRO A 1 93 ? 9.352 0.253 -23.812 1.00 68.06 93 PRO A N 1
ATOM 666 C CA . PRO A 1 93 ? 8.258 -0.707 -23.840 1.00 68.06 93 PRO A CA 1
ATOM 667 C C . PRO A 1 93 ? 8.472 -1.830 -22.819 1.00 68.06 93 PRO A C 1
ATOM 669 O O . PRO A 1 93 ? 9.533 -2.460 -22.769 1.00 68.06 93 PRO A O 1
ATOM 672 N N . VAL A 1 94 ? 7.444 -2.102 -22.015 1.00 63.06 94 VAL A N 1
ATOM 673 C CA . VAL A 1 94 ? 7.440 -3.239 -21.091 1.00 63.06 94 VAL A CA 1
ATOM 674 C C . VAL A 1 94 ? 7.544 -4.551 -21.882 1.00 63.06 94 VAL A C 1
ATOM 676 O O . VAL A 1 94 ? 6.888 -4.720 -22.905 1.00 63.06 94 VAL A O 1
ATOM 679 N N . GLY A 1 95 ? 8.396 -5.474 -21.430 1.00 60.88 95 GLY A N 1
ATOM 680 C CA . GLY A 1 95 ? 8.598 -6.779 -22.076 1.00 60.88 95 GLY A CA 1
ATOM 681 C C . GLY A 1 95 ? 9.759 -6.854 -23.074 1.00 60.88 95 GLY A C 1
ATOM 682 O O . GLY A 1 95 ? 10.036 -7.932 -23.594 1.00 60.88 95 GLY A O 1
ATOM 683 N N . VAL A 1 96 ? 10.490 -5.761 -23.312 1.00 49.12 96 VAL A N 1
ATOM 684 C CA . VAL A 1 96 ? 11.722 -5.797 -24.115 1.00 49.12 96 VAL A CA 1
ATOM 685 C C . VAL A 1 96 ? 12.922 -6.093 -23.207 1.00 49.12 96 VAL A C 1
ATOM 687 O O . VAL A 1 96 ? 13.394 -5.231 -22.475 1.00 49.12 96 VAL A O 1
ATOM 690 N N . THR A 1 97 ? 13.448 -7.319 -23.267 1.00 44.62 97 THR A N 1
ATOM 691 C CA . THR A 1 97 ? 14.626 -7.779 -22.493 1.00 44.62 97 THR A CA 1
ATOM 692 C C . THR A 1 97 ? 15.974 -7.376 -23.102 1.00 44.62 97 THR A C 1
ATOM 694 O O . THR A 1 97 ? 17.026 -7.745 -22.582 1.00 44.62 97 THR A O 1
ATOM 697 N N . ARG A 1 98 ? 15.982 -6.618 -24.205 1.00 41.00 98 ARG A N 1
ATOM 698 C CA . ARG A 1 98 ? 17.198 -6.165 -24.893 1.00 41.00 98 ARG A CA 1
ATOM 699 C C . ARG A 1 98 ? 17.107 -4.672 -25.197 1.00 41.00 98 ARG A C 1
ATOM 701 O O . ARG A 1 98 ? 16.326 -4.267 -26.050 1.00 41.00 98 ARG A O 1
ATOM 708 N N . LEU A 1 99 ? 17.959 -3.865 -24.563 1.00 46.25 99 LEU A N 1
ATOM 709 C CA . LEU A 1 99 ? 18.186 -2.487 -25.009 1.00 46.25 99 LEU A CA 1
ATOM 710 C C . LEU A 1 99 ? 18.688 -2.513 -26.468 1.00 46.25 99 LEU A C 1
ATOM 712 O O . LEU A 1 99 ? 19.608 -3.286 -26.762 1.00 46.25 99 LEU A O 1
ATOM 716 N N . PRO A 1 100 ? 18.124 -1.709 -27.389 1.00 39.69 100 PRO A N 1
ATOM 717 C CA . PRO A 1 100 ? 18.652 -1.599 -28.742 1.00 39.69 100 PRO A CA 1
ATOM 718 C C . PRO A 1 100 ? 20.100 -1.106 -28.665 1.00 39.69 100 PRO A C 1
ATOM 720 O O . PRO A 1 100 ? 20.398 -0.058 -28.098 1.00 39.69 100 PRO A O 1
ATOM 723 N N . SER A 1 101 ? 21.024 -1.891 -29.214 1.00 47.44 101 SER A N 1
ATOM 724 C CA . SER A 1 101 ? 22.467 -1.646 -29.147 1.00 47.44 101 SER A CA 1
ATOM 725 C C . SER A 1 101 ? 22.949 -0.498 -30.043 1.00 47.44 101 SER A C 1
ATOM 727 O O . SER A 1 101 ? 24.153 -0.327 -30.199 1.00 47.44 101 SER A O 1
ATOM 729 N N . GLN A 1 102 ? 22.049 0.259 -30.673 1.00 38.47 102 GLN A N 1
ATOM 730 C CA . GLN A 1 102 ? 22.385 1.249 -31.694 1.00 38.47 102 GLN A CA 1
ATOM 731 C C . GLN A 1 102 ? 21.594 2.537 -31.453 1.00 38.47 102 GLN A C 1
ATOM 733 O O . GLN A 1 102 ? 20.377 2.556 -31.621 1.00 38.47 102 GLN A O 1
ATOM 738 N N . GLY A 1 103 ? 22.300 3.601 -31.050 1.00 38.16 103 GLY A N 1
ATOM 739 C CA . GLY A 1 103 ? 21.792 4.976 -31.125 1.00 38.16 103 GLY A CA 1
ATOM 740 C C . GLY A 1 103 ? 22.055 5.900 -29.933 1.00 38.16 103 GLY A C 1
ATOM 741 O O . GLY A 1 103 ? 21.882 7.103 -30.083 1.00 38.16 103 GLY A O 1
ATOM 742 N N . VAL A 1 104 ? 22.492 5.404 -28.768 1.00 37.66 104 VAL A N 1
ATOM 743 C CA . VAL A 1 104 ? 22.709 6.267 -27.587 1.00 37.66 104 VAL A CA 1
ATOM 744 C C . VAL A 1 104 ? 24.213 6.452 -27.340 1.00 37.66 104 VAL A C 1
ATOM 746 O O . VAL A 1 104 ? 24.909 5.448 -27.161 1.00 37.66 104 VAL A O 1
ATOM 749 N N . PRO A 1 105 ? 24.752 7.690 -27.344 1.00 31.70 105 PRO A N 1
ATOM 750 C CA . PRO A 1 105 ? 26.178 7.927 -27.133 1.00 31.70 105 PRO A CA 1
ATOM 751 C C . PRO A 1 105 ? 26.616 7.391 -25.763 1.00 31.70 105 PRO A C 1
ATOM 753 O O . PRO A 1 105 ? 26.172 7.861 -24.718 1.00 31.70 105 PRO A O 1
ATOM 756 N N . GLN A 1 106 ? 27.516 6.401 -25.773 1.00 36.72 106 GLN A N 1
ATOM 757 C CA . GLN A 1 106 ? 28.040 5.688 -24.597 1.00 36.72 106 GLN A CA 1
ATOM 758 C C . GLN A 1 106 ? 29.031 6.512 -23.753 1.00 36.72 106 GLN A C 1
ATOM 760 O O . GLN A 1 106 ? 30.014 5.984 -23.236 1.00 36.72 106 GLN A O 1
ATOM 765 N N . ARG A 1 107 ? 28.808 7.819 -23.601 1.00 30.98 107 ARG A N 1
ATOM 766 C CA . ARG A 1 107 ? 29.719 8.696 -22.855 1.00 30.98 107 ARG A CA 1
ATOM 767 C C . ARG A 1 107 ? 29.014 9.450 -21.735 1.00 30.98 107 ARG A C 1
ATOM 769 O O . ARG A 1 107 ? 29.107 10.664 -21.644 1.00 30.98 107 ARG A O 1
ATOM 776 N N . ALA A 1 108 ? 28.346 8.707 -20.861 1.00 28.48 108 ALA A N 1
ATOM 777 C CA . ALA A 1 108 ? 28.121 9.128 -19.485 1.00 28.48 108 ALA A CA 1
ATOM 778 C C . ALA A 1 108 ? 27.975 7.889 -18.597 1.00 28.48 108 ALA A C 1
ATOM 780 O O . ALA A 1 108 ? 27.058 7.082 -18.731 1.00 28.48 108 ALA A O 1
ATOM 781 N N . VAL A 1 109 ? 28.976 7.732 -17.746 1.00 36.03 109 VAL A N 1
ATOM 782 C CA . VAL A 1 109 ? 29.147 6.696 -16.737 1.00 36.03 109 VAL A CA 1
ATOM 783 C C . VAL A 1 109 ? 28.081 6.861 -15.643 1.00 36.03 109 VAL A C 1
ATOM 785 O O . VAL A 1 109 ? 27.855 7.970 -15.175 1.00 36.03 109 VAL A O 1
ATOM 788 N N . ASN A 1 110 ? 27.511 5.730 -15.210 1.00 36.12 110 ASN A N 1
ATOM 789 C CA . ASN A 1 110 ? 26.687 5.513 -14.011 1.00 36.12 110 ASN A CA 1
ATOM 790 C C . ASN A 1 110 ? 25.275 6.132 -13.956 1.00 36.12 110 ASN A C 1
ATOM 792 O O . ASN A 1 110 ? 25.092 7.339 -13.857 1.00 36.12 110 ASN A O 1
ATOM 796 N N . GLY A 1 111 ? 24.284 5.240 -13.847 1.00 40.06 111 GLY A N 1
ATOM 797 C CA . GLY A 1 111 ? 22.927 5.542 -13.388 1.00 40.06 111 GLY A CA 1
ATOM 798 C C . GLY A 1 111 ? 21.871 5.207 -14.432 1.00 40.06 111 GLY A C 1
ATOM 799 O O . GLY A 1 111 ? 21.742 5.904 -15.428 1.00 40.06 111 GLY A O 1
ATOM 800 N N . CYS A 1 112 ? 21.111 4.134 -14.220 1.00 44.25 112 CYS A N 1
ATOM 801 C CA . CYS A 1 112 ? 19.885 3.909 -14.980 1.00 44.25 112 CYS A CA 1
ATOM 802 C C . CYS A 1 112 ? 18.923 3.050 -14.181 1.00 44.25 112 CYS A C 1
ATOM 804 O O . CYS A 1 112 ? 19.261 1.919 -13.847 1.00 44.25 112 CYS A O 1
ATOM 806 N N . PHE A 1 113 ? 17.731 3.602 -13.971 1.00 47.78 113 PHE A N 1
ATOM 807 C CA . PHE A 1 113 ? 16.849 3.343 -12.852 1.00 47.78 113 PHE A CA 1
ATOM 808 C C . PHE A 1 113 ? 15.420 3.019 -13.328 1.00 47.78 113 PHE A C 1
ATOM 810 O O . PHE A 1 113 ? 14.857 3.755 -14.129 1.00 47.78 113 PHE A O 1
ATOM 817 N N . LEU A 1 114 ? 14.844 1.903 -12.853 1.00 42.59 114 LEU A N 1
ATOM 818 C CA . LEU A 1 114 ? 13.585 1.318 -13.343 1.00 42.59 114 LEU A CA 1
ATOM 819 C C . LEU A 1 114 ? 12.375 1.611 -12.427 1.00 42.59 114 LEU A C 1
ATOM 821 O O . LEU A 1 114 ? 12.285 1.061 -11.331 1.00 42.59 114 LEU A O 1
ATOM 825 N N . ARG A 1 115 ? 11.407 2.396 -12.912 1.00 34.53 115 ARG A N 1
ATOM 826 C CA . ARG A 1 115 ? 10.142 2.740 -12.226 1.00 34.53 115 ARG A CA 1
ATOM 827 C C . ARG A 1 115 ? 9.120 1.585 -12.328 1.00 34.53 115 ARG A C 1
ATOM 829 O O . ARG A 1 115 ? 8.901 1.134 -13.435 1.00 34.53 115 ARG A O 1
ATOM 836 N N . PHE A 1 116 ? 8.480 1.116 -11.240 1.00 44.00 116 PHE A N 1
ATOM 837 C CA . PHE A 1 116 ? 7.541 -0.040 -11.249 1.00 44.00 116 PHE A CA 1
ATOM 838 C C . PHE A 1 116 ? 6.381 0.081 -10.235 1.00 44.00 116 PHE A C 1
ATOM 840 O O . PHE A 1 116 ? 6.615 0.595 -9.148 1.00 44.00 116 PHE A O 1
ATOM 847 N N . PHE A 1 117 ? 5.174 -0.438 -10.553 1.00 39.53 117 PHE A N 1
ATOM 848 C CA . PHE A 1 117 ? 3.906 -0.208 -9.821 1.00 39.53 117 PHE A CA 1
ATO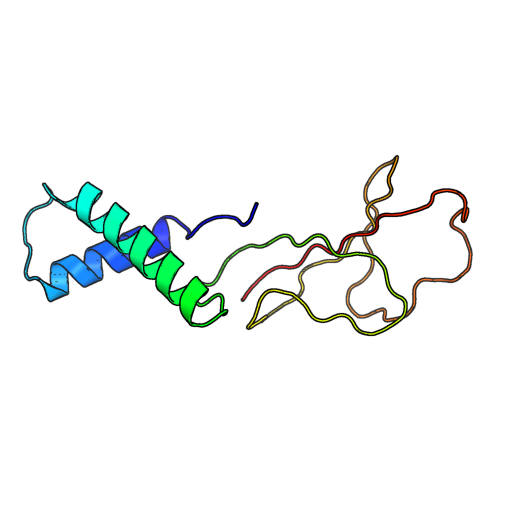M 849 C C . PHE A 1 117 ? 2.935 -1.412 -9.789 1.00 39.53 117 PHE A C 1
ATOM 851 O O . PHE A 1 117 ? 2.768 -2.084 -10.800 1.00 39.53 117 PHE A O 1
ATOM 858 N N . VAL A 1 118 ? 2.172 -1.501 -8.688 1.00 33.31 118 VAL A N 1
ATOM 859 C CA . VAL A 1 118 ? 1.165 -2.495 -8.244 1.00 33.31 118 VAL A CA 1
ATOM 860 C C . VAL A 1 118 ? 1.758 -3.803 -7.722 1.00 33.31 118 VAL A C 1
ATOM 862 O O . VAL A 1 118 ? 2.109 -4.705 -8.483 1.00 33.31 118 VAL A O 1
ATOM 865 N N . VAL A 1 119 ? 1.812 -3.896 -6.393 1.00 43.66 119 VAL A N 1
ATOM 866 C CA . VAL A 1 119 ? 1.576 -5.137 -5.637 1.00 43.66 119 VAL A CA 1
ATOM 867 C C . VAL A 1 119 ? 0.079 -5.273 -5.447 1.00 43.66 119 VAL A C 1
ATOM 869 O O . VAL A 1 119 ? -0.498 -4.216 -5.130 1.00 43.66 119 VAL A O 1
#

Organism: NCBI:txid2599297

Secondary structure (DSSP, 8-state):
----S-HHHHHHHHHHHHHHHT---STTHHHHHHHHHHHHHHHHHHHTS--S-------PPP-SS----SS--------EEE--SSS--EEE-TT--S--SSSS-----S---------

pLDDT: mean 76.06, std 20.74, range [28.48, 96.88]

Sequence (119 aa):
MDAGIPADAIAAARDAVKTHLRAAGGGEDGLIAQHAASALGLCEAYTGQLLIVRALTMTLAARRDWQRLTHAPVRAISGVAWLPVVGEPSAIPVGVTRLPSQGVPQRAVNGCFLRFFVV

Foldseek 3Di:
DWDAQDQVQLQVQLVVVCVVVVPPDCPCSVVSSVVSSVVQVVVCVVVLENPHWDAGFWWDWDDLDDDDDSYDDADWFPWWWWDDPDDDIHTDDPPDSDDPPDDDPPPDDTGTTTTGHTD